Protein AF-A0A9D9DTU9-F1 (afdb_monomer)

Radius of gyration: 14.34 Å; C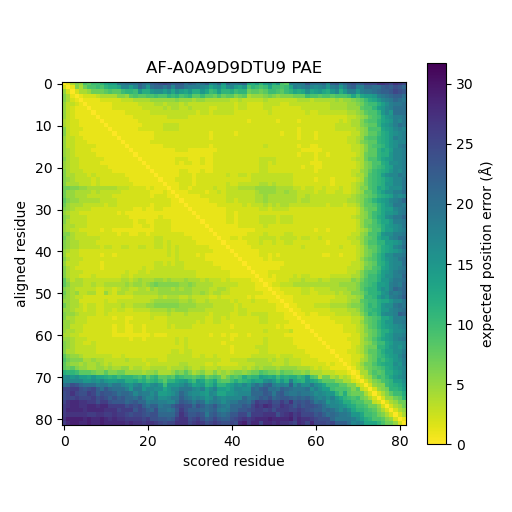α contacts (8 Å, |Δi|>4): 53; chains: 1; bounding box: 30×22×48 Å

Mean predicted aligned error: 6.29 Å

Organism: NCBI:txid2840905

Sequence (82 aa):
MKSEERQFLIESLCEDLVPMIMDKYGLSDKAAIKKLYTSSTFSKLEDPETGLYYQSPVYLFDMLKEEFDADIVDSSKESLKS

Structure (mmCIF, N/CA/C/O backbone):
data_AF-A0A9D9DTU9-F1
#
_entry.id   AF-A0A9D9DTU9-F1
#
loop_
_atom_site.group_PDB
_atom_site.id
_atom_site.type_symbol
_atom_site.label_atom_id
_atom_site.label_alt_id
_atom_site.label_comp_id
_atom_site.label_asym_id
_atom_site.label_entity_id
_atom_site.label_seq_id
_atom_site.pdbx_PDB_ins_code
_atom_site.Cartn_x
_atom_site.Cartn_y
_atom_site.Cartn_z
_atom_site.occupancy
_atom_site.B_iso_or_equiv
_atom_site.auth_seq_id
_atom_site.auth_comp_id
_atom_site.auth_asym_id
_atom_site.auth_atom_id
_atom_site.pdbx_PDB_model_num
ATOM 1 N N . MET A 1 1 ? 15.052 0.770 -16.274 1.00 61.47 1 MET A N 1
ATOM 2 C CA . MET A 1 1 ? 13.816 1.528 -16.002 1.00 61.47 1 MET A CA 1
ATOM 3 C C . MET A 1 1 ? 14.209 2.805 -15.286 1.00 61.47 1 MET A C 1
ATOM 5 O O . MET A 1 1 ? 15.095 2.741 -14.437 1.00 61.47 1 MET A O 1
ATOM 9 N N . LYS A 1 2 ? 13.659 3.958 -15.664 1.00 73.62 2 LYS A N 1
ATOM 10 C CA . LYS A 1 2 ? 13.926 5.210 -14.944 1.00 73.62 2 LYS A CA 1
ATOM 11 C C . LYS A 1 2 ? 13.190 5.189 -13.604 1.00 73.62 2 LYS A C 1
ATOM 13 O O . LYS A 1 2 ? 12.107 4.619 -13.508 1.00 73.62 2 LYS A O 1
ATOM 18 N N . SER A 1 3 ? 13.752 5.828 -12.580 1.00 78.88 3 SER A N 1
ATOM 19 C CA . SER A 1 3 ? 13.127 5.902 -11.251 1.00 78.88 3 SER A CA 1
ATOM 20 C C . SER A 1 3 ? 11.710 6.497 -11.288 1.00 78.88 3 SER A C 1
ATOM 22 O O . SER A 1 3 ? 10.864 6.083 -10.505 1.00 78.88 3 SER A O 1
ATOM 24 N N . GLU A 1 4 ? 11.442 7.405 -12.231 1.00 85.69 4 GLU A N 1
ATOM 25 C CA . GLU A 1 4 ? 10.132 8.039 -12.453 1.00 85.69 4 GLU A CA 1
ATOM 26 C C . GLU A 1 4 ? 9.074 7.060 -12.991 1.00 85.69 4 GLU A C 1
ATOM 28 O O . GLU A 1 4 ? 7.937 7.073 -12.536 1.00 85.69 4 GLU A O 1
ATOM 33 N N . GLU A 1 5 ? 9.448 6.158 -13.908 1.00 89.00 5 GLU A N 1
ATOM 34 C CA . GLU A 1 5 ? 8.534 5.140 -14.455 1.00 89.00 5 GLU A CA 1
ATOM 35 C C . GLU A 1 5 ? 8.099 4.155 -13.366 1.00 89.00 5 GLU A C 1
ATOM 37 O O . GLU A 1 5 ? 6.930 3.793 -13.277 1.00 89.00 5 GLU A O 1
ATOM 42 N N . ARG A 1 6 ? 9.034 3.759 -12.493 1.00 89.94 6 ARG A N 1
ATOM 43 C CA . ARG A 1 6 ? 8.726 2.912 -11.334 1.00 89.94 6 ARG A CA 1
ATOM 44 C C . ARG A 1 6 ? 7.751 3.607 -10.392 1.00 89.94 6 ARG A C 1
ATOM 46 O O . ARG A 1 6 ? 6.815 2.980 -9.917 1.00 89.94 6 ARG A O 1
ATOM 53 N N . GLN A 1 7 ? 8.005 4.882 -10.107 1.00 91.12 7 GLN A N 1
ATOM 54 C CA . GLN A 1 7 ? 7.183 5.654 -9.187 1.00 91.12 7 GLN A CA 1
ATOM 55 C C . GLN A 1 7 ? 5.743 5.755 -9.700 1.00 91.12 7 GLN A C 1
ATOM 57 O O . GLN A 1 7 ? 4.816 5.499 -8.942 1.00 91.12 7 GLN A O 1
ATOM 62 N N . PHE A 1 8 ? 5.573 5.994 -11.002 1.00 93.38 8 PHE A N 1
ATOM 63 C CA . PHE A 1 8 ? 4.266 5.977 -11.654 1.00 93.38 8 PHE A CA 1
ATOM 64 C C . PHE A 1 8 ? 3.553 4.621 -11.526 1.00 93.38 8 PHE A C 1
ATOM 66 O O . PHE A 1 8 ? 2.365 4.575 -11.220 1.00 93.38 8 PHE A O 1
ATOM 73 N N . LEU A 1 9 ? 4.267 3.505 -11.722 1.00 94.06 9 LEU A N 1
ATOM 74 C CA . LEU A 1 9 ? 3.684 2.166 -11.561 1.00 94.06 9 LEU A CA 1
ATOM 75 C C . LEU A 1 9 ? 3.234 1.911 -10.118 1.00 94.06 9 LEU A C 1
ATOM 77 O O . LEU A 1 9 ? 2.142 1.397 -9.900 1.00 94.06 9 LEU A O 1
ATOM 81 N N . ILE A 1 10 ? 4.052 2.295 -9.135 1.00 94.62 10 ILE A N 1
ATOM 82 C CA . ILE A 1 10 ? 3.705 2.163 -7.714 1.00 94.62 10 ILE A CA 1
ATOM 83 C C . ILE A 1 10 ? 2.487 3.030 -7.377 1.00 94.62 10 ILE A C 1
ATOM 85 O O . ILE A 1 10 ? 1.582 2.559 -6.698 1.00 94.62 10 ILE A O 1
ATOM 89 N N . GLU A 1 11 ? 2.429 4.268 -7.868 1.00 95.25 11 GLU A N 1
ATOM 90 C CA . GLU A 1 11 ? 1.288 5.167 -7.660 1.00 95.25 11 GLU A CA 1
ATOM 91 C C . GLU A 1 11 ? 0.001 4.602 -8.267 1.00 95.25 11 GLU A C 1
ATOM 93 O O . GLU A 1 11 ? -1.012 4.537 -7.573 1.00 95.25 11 GLU A O 1
ATOM 98 N N . SER A 1 12 ? 0.061 4.088 -9.499 1.00 95.81 12 SER A N 1
ATOM 99 C CA . SER A 1 12 ? -1.078 3.421 -10.140 1.00 95.81 12 SER A CA 1
ATOM 100 C C . SER A 1 12 ? -1.552 2.205 -9.341 1.00 95.81 12 SER A C 1
ATOM 102 O O . SER A 1 12 ? -2.752 1.998 -9.191 1.00 95.81 12 SER A O 1
ATOM 104 N N . LEU A 1 13 ? -0.629 1.413 -8.787 1.00 96.31 13 LEU A N 1
ATOM 105 C CA . LEU A 1 13 ? -0.983 0.285 -7.925 1.00 96.31 13 LEU A CA 1
ATOM 106 C C . LEU A 1 13 ? -1.632 0.756 -6.61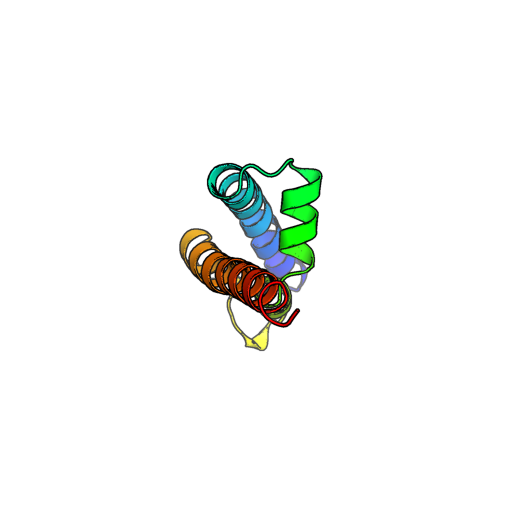9 1.00 96.31 13 LEU A C 1
ATOM 108 O O . LEU A 1 13 ? -2.598 0.151 -6.169 1.00 96.31 13 LEU A O 1
ATOM 112 N N . CYS A 1 14 ? -1.143 1.835 -6.009 1.00 96.00 14 CYS A N 1
ATOM 113 C CA . CYS A 1 14 ? -1.748 2.408 -4.806 1.00 96.00 14 CYS A CA 1
ATOM 114 C C . CYS A 1 14 ? -3.179 2.900 -5.052 1.00 96.00 14 CYS A C 1
ATOM 116 O O . CYS A 1 14 ? -4.045 2.670 -4.205 1.00 96.00 14 CYS A O 1
ATOM 118 N N . GLU A 1 15 ? -3.430 3.547 -6.193 1.00 96.44 15 GLU A N 1
ATOM 119 C CA . GLU A 1 15 ? -4.767 4.002 -6.594 1.00 96.44 15 GLU A CA 1
ATOM 120 C C . GLU A 1 15 ? -5.762 2.839 -6.709 1.00 96.44 15 GLU A C 1
ATOM 122 O O . GLU A 1 15 ? -6.914 2.986 -6.302 1.00 96.44 15 GLU A O 1
ATOM 127 N N . ASP A 1 16 ? -5.304 1.669 -7.161 1.00 96.94 16 ASP A N 1
ATOM 128 C CA . ASP A 1 16 ? -6.119 0.453 -7.233 1.00 96.94 16 ASP A CA 1
ATOM 129 C C . ASP A 1 16 ? -6.265 -0.250 -5.870 1.00 96.94 16 ASP A C 1
ATOM 131 O O . ASP A 1 16 ? -7.335 -0.762 -5.533 1.00 96.94 16 ASP A O 1
ATOM 135 N N . LEU A 1 17 ? -5.204 -0.286 -5.060 1.00 96.69 17 LEU A N 1
ATOM 136 C CA . LEU A 1 17 ? -5.168 -1.015 -3.787 1.00 96.69 17 LEU A CA 1
ATOM 137 C C . LEU A 1 17 ? -5.995 -0.344 -2.686 1.00 96.69 17 LEU A C 1
ATOM 139 O O . LEU A 1 17 ? -6.613 -1.038 -1.876 1.00 96.69 17 LEU A O 1
ATOM 143 N N . VAL A 1 18 ? -6.017 0.991 -2.623 1.00 96.88 18 VAL A N 1
ATOM 144 C CA . VAL A 1 18 ? -6.722 1.725 -1.558 1.00 96.88 18 VAL A CA 1
ATOM 145 C C . VAL A 1 18 ? -8.227 1.402 -1.536 1.00 96.88 18 VAL A C 1
ATOM 147 O O . VAL A 1 18 ? -8.704 1.007 -0.468 1.00 96.88 18 VAL A O 1
ATOM 150 N N . PRO A 1 19 ? -8.971 1.459 -2.661 1.00 97.31 19 PRO A N 1
ATOM 151 C CA . PRO A 1 19 ? -10.369 1.032 -2.705 1.00 97.31 19 PRO A CA 1
ATOM 152 C C . PRO A 1 19 ? -10.571 -0.431 -2.290 1.00 97.31 19 PRO A C 1
ATOM 154 O O . PRO A 1 19 ? -11.484 -0.724 -1.522 1.00 97.31 19 PRO A O 1
ATOM 157 N N . MET A 1 20 ? -9.688 -1.347 -2.710 1.00 96.56 20 MET A N 1
ATOM 158 C CA . MET A 1 20 ? -9.784 -2.766 -2.328 1.00 96.56 20 MET A CA 1
ATOM 159 C C . MET A 1 20 ? -9.655 -2.959 -0.810 1.00 96.56 20 MET A C 1
ATOM 161 O O . MET A 1 20 ? -10.391 -3.745 -0.208 1.00 96.56 20 MET A O 1
ATOM 165 N N . ILE A 1 21 ? -8.749 -2.214 -0.168 1.00 95.69 21 ILE A N 1
ATOM 166 C CA . ILE A 1 21 ? -8.577 -2.217 1.291 1.00 95.69 21 ILE A CA 1
ATOM 167 C C . ILE A 1 21 ? -9.819 -1.642 1.979 1.00 95.69 21 ILE A C 1
ATOM 169 O O . ILE A 1 21 ? -10.295 -2.216 2.962 1.00 95.69 21 ILE A O 1
ATOM 173 N N . MET A 1 22 ? -10.352 -0.526 1.477 1.00 96.31 22 MET A N 1
ATOM 174 C CA . MET A 1 22 ? -11.560 0.100 2.019 1.00 96.31 22 MET A CA 1
ATOM 175 C C . MET A 1 22 ? -12.751 -0.857 1.975 1.00 96.31 22 MET A C 1
ATOM 177 O O . MET A 1 22 ? -13.373 -1.092 3.011 1.00 96.31 22 MET A O 1
ATOM 181 N N . ASP A 1 23 ? -13.013 -1.462 0.818 1.00 95.94 23 ASP A N 1
ATOM 182 C CA . ASP A 1 23 ? -14.137 -2.376 0.610 1.00 95.94 23 ASP A CA 1
ATOM 183 C C . ASP A 1 23 ? -14.017 -3.637 1.472 1.00 95.94 23 ASP A C 1
ATOM 185 O O . ASP A 1 23 ? -15.005 -4.125 2.025 1.00 95.94 23 ASP A O 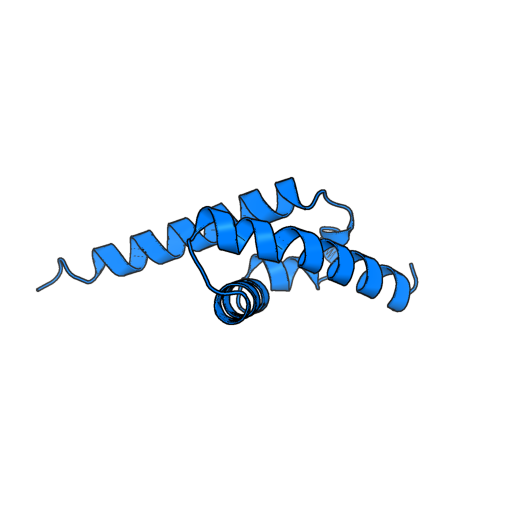1
ATOM 189 N N . LYS A 1 24 ? -12.799 -4.169 1.629 1.00 94.69 24 LYS A N 1
ATOM 190 C CA . LYS A 1 24 ? -12.565 -5.406 2.380 1.00 94.69 24 LYS A CA 1
ATOM 191 C C . LYS A 1 24 ? -12.639 -5.224 3.893 1.00 94.69 24 LYS A C 1
ATOM 193 O O . LYS A 1 24 ? -13.155 -6.111 4.577 1.00 94.69 24 LYS A O 1
ATOM 198 N N . TYR A 1 25 ? -12.097 -4.123 4.409 1.00 92.25 25 TYR A N 1
ATOM 199 C CA . TYR A 1 25 ? -11.915 -3.894 5.846 1.00 92.25 25 TYR A CA 1
ATOM 200 C C . TYR A 1 25 ? -12.836 -2.807 6.419 1.00 92.25 25 TYR A C 1
ATOM 202 O O . TYR A 1 25 ? -12.783 -2.533 7.617 1.00 92.25 25 TYR A O 1
ATOM 210 N N . GLY A 1 26 ? -13.683 -2.184 5.594 1.00 94.06 26 GLY A N 1
ATOM 211 C CA . GLY A 1 26 ? -14.595 -1.117 6.017 1.00 94.06 26 GLY A CA 1
ATOM 212 C C . GLY A 1 26 ? -13.868 0.139 6.507 1.00 94.06 26 GLY A C 1
ATOM 213 O O . GLY A 1 26 ? -14.346 0.819 7.416 1.00 94.06 26 GLY A O 1
ATOM 214 N N . LEU A 1 27 ? -12.682 0.421 5.960 1.00 93.44 27 LEU A N 1
ATOM 215 C CA . LEU A 1 27 ? -11.843 1.548 6.370 1.00 93.44 27 LEU A CA 1
ATOM 216 C C . LEU A 1 27 ? -12.210 2.827 5.609 1.00 93.44 27 LEU A C 1
ATOM 218 O O . LEU A 1 27 ? -12.616 2.784 4.453 1.00 93.44 27 LEU A O 1
ATOM 222 N N . SER A 1 28 ? -12.004 3.982 6.246 1.00 95.94 28 SER A N 1
ATOM 223 C CA . SER A 1 28 ? -12.002 5.268 5.530 1.00 95.94 28 SER A CA 1
ATOM 224 C C . SER A 1 28 ? -10.751 5.407 4.664 1.00 95.94 28 SER A C 1
ATOM 226 O O . SER A 1 28 ? -9.720 4.821 4.994 1.00 95.94 28 SER A O 1
ATOM 228 N N . ASP A 1 29 ? -10.787 6.262 3.643 1.00 92.50 29 ASP A N 1
ATOM 229 C CA . ASP A 1 29 ? -9.669 6.527 2.727 1.00 92.50 29 ASP A CA 1
ATOM 230 C C . ASP A 1 29 ? -8.361 6.784 3.486 1.00 92.50 29 ASP A C 1
ATOM 232 O O . ASP A 1 29 ? -7.344 6.140 3.247 1.00 92.50 29 ASP A O 1
ATOM 236 N N . LYS A 1 30 ? -8.395 7.674 4.489 1.00 95.38 30 LYS A N 1
ATOM 237 C CA . LYS A 1 30 ? -7.215 8.000 5.307 1.00 95.38 30 LYS A CA 1
ATOM 238 C C . LYS A 1 30 ? -6.688 6.794 6.080 1.00 95.38 30 LYS A C 1
ATOM 240 O O . LYS A 1 30 ? -5.477 6.658 6.242 1.00 95.38 30 LYS A O 1
ATOM 245 N N . ALA A 1 31 ? -7.581 5.949 6.591 1.00 94.12 31 ALA A N 1
ATOM 246 C CA . ALA A 1 31 ? -7.200 4.750 7.324 1.00 94.12 31 ALA A CA 1
ATOM 247 C C . ALA A 1 31 ? -6.644 3.669 6.385 1.00 94.12 31 ALA A C 1
ATOM 249 O O . ALA A 1 31 ? -5.641 3.050 6.730 1.00 94.12 31 ALA A O 1
ATOM 250 N N . ALA A 1 32 ? -7.235 3.492 5.202 1.00 96.12 32 ALA A N 1
ATOM 251 C CA . ALA A 1 32 ? -6.776 2.552 4.183 1.00 96.12 32 ALA A CA 1
ATOM 252 C C . ALA A 1 32 ? -5.398 2.941 3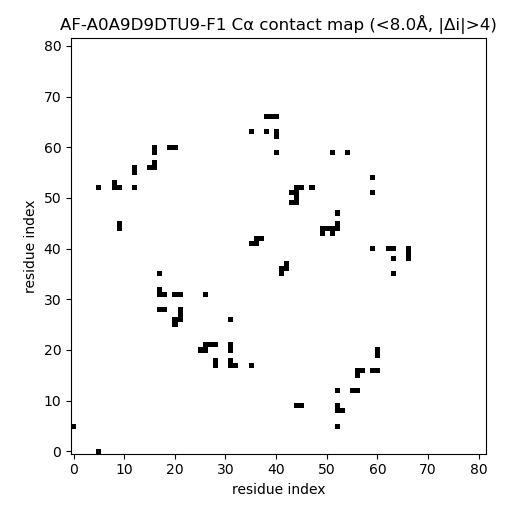.636 1.00 96.12 32 ALA A C 1
ATOM 254 O O . ALA A 1 32 ? -4.487 2.119 3.651 1.00 96.12 32 ALA A O 1
ATOM 255 N N . ILE A 1 33 ? -5.215 4.216 3.275 1.00 95.81 33 ILE A N 1
ATOM 256 C CA . ILE A 1 33 ? -3.921 4.796 2.895 1.00 95.81 33 ILE A CA 1
ATOM 257 C C . ILE A 1 33 ? -2.905 4.537 4.004 1.00 95.81 33 ILE A C 1
ATOM 259 O O . ILE A 1 33 ? -1.878 3.910 3.770 1.00 95.81 33 ILE A O 1
ATOM 263 N N . LYS A 1 34 ? -3.203 4.955 5.240 1.00 95.62 34 LYS A N 1
ATOM 264 C CA . LYS A 1 34 ? -2.278 4.757 6.359 1.00 95.62 34 LYS A CA 1
ATOM 265 C C . LYS A 1 34 ? -1.891 3.286 6.508 1.00 95.62 34 LYS A C 1
ATOM 267 O O . LYS A 1 34 ? -0.707 3.006 6.633 1.00 95.62 34 LYS A O 1
ATOM 272 N N . LYS A 1 35 ? -2.862 2.368 6.475 1.00 93.88 35 LYS A N 1
ATOM 273 C CA . LYS A 1 35 ? -2.619 0.929 6.628 1.00 93.88 35 LYS A CA 1
ATOM 274 C C . LYS A 1 35 ? -1.757 0.379 5.481 1.00 93.88 35 LYS A C 1
ATOM 276 O O . LYS A 1 35 ? -0.821 -0.361 5.766 1.00 93.88 35 LYS A O 1
ATOM 281 N N . LEU A 1 36 ? -2.003 0.800 4.235 1.00 95.62 36 LEU A N 1
ATOM 282 C CA . LEU A 1 36 ? -1.189 0.450 3.065 1.00 95.62 36 LEU A CA 1
ATOM 283 C C . LEU A 1 36 ? 0.268 0.899 3.235 1.00 95.62 36 LEU A C 1
ATOM 285 O O . LEU A 1 36 ? 1.165 0.063 3.197 1.00 95.62 36 LEU A O 1
ATOM 289 N N . TYR A 1 37 ? 0.511 2.185 3.499 1.00 94.94 37 TYR A N 1
ATOM 290 C CA . TYR A 1 37 ? 1.871 2.734 3.624 1.00 94.94 37 TYR A CA 1
ATOM 291 C C . TYR A 1 37 ? 2.643 2.200 4.840 1.00 94.94 37 TYR A C 1
ATOM 293 O O . TYR A 1 37 ? 3.869 2.239 4.855 1.00 94.94 37 TYR A O 1
ATOM 301 N N . THR A 1 38 ? 1.951 1.695 5.866 1.00 94.25 38 THR A N 1
ATOM 302 C CA . THR A 1 38 ? 2.590 1.039 7.021 1.00 94.25 38 THR A CA 1
ATOM 303 C C . THR A 1 38 ? 2.818 -0.461 6.835 1.00 94.25 38 THR A C 1
ATOM 305 O O . THR A 1 38 ? 3.335 -1.097 7.749 1.00 94.25 38 THR A O 1
ATOM 308 N N . SER A 1 39 ? 2.401 -1.036 5.706 1.00 94.19 39 SER A N 1
ATOM 309 C CA . SER A 1 39 ? 2.503 -2.475 5.471 1.00 94.19 39 SER A CA 1
ATOM 310 C C . SER A 1 39 ? 3.907 -2.899 5.040 1.00 94.19 39 SER A C 1
ATOM 312 O O . SER A 1 39 ? 4.599 -2.204 4.289 1.00 94.19 39 SER A O 1
ATOM 314 N N . SER A 1 40 ? 4.307 -4.096 5.456 1.00 93.88 40 SER A N 1
ATOM 315 C CA . SER A 1 40 ? 5.527 -4.755 4.997 1.00 93.88 40 SER A CA 1
ATOM 316 C C . SER A 1 40 ? 5.488 -5.022 3.492 1.00 93.88 40 SER A C 1
ATOM 318 O O . SER A 1 40 ? 6.511 -4.938 2.809 1.00 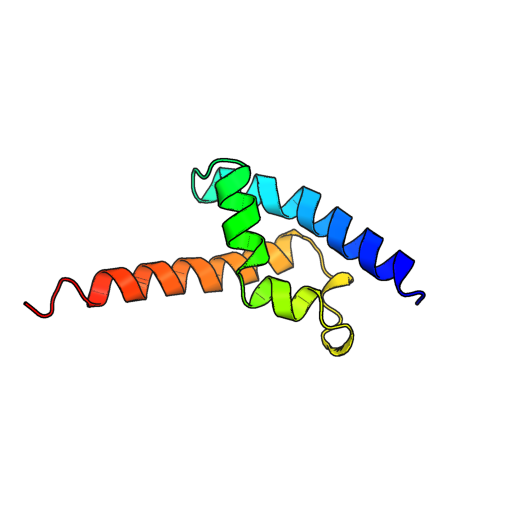93.88 40 SER A O 1
ATOM 320 N N . THR A 1 41 ? 4.301 -5.318 2.960 1.00 94.00 41 THR A N 1
ATOM 321 C CA . THR A 1 41 ? 4.080 -5.544 1.532 1.00 94.00 41 THR A CA 1
ATOM 322 C C . THR A 1 41 ? 4.362 -4.280 0.724 1.00 94.00 41 THR A C 1
ATOM 324 O O . THR A 1 41 ? 5.021 -4.363 -0.310 1.00 94.00 41 THR A O 1
ATOM 327 N N . PHE A 1 42 ? 3.970 -3.103 1.221 1.00 94.69 42 PHE A N 1
ATOM 328 C CA . PHE A 1 42 ? 4.306 -1.828 0.587 1.00 94.69 42 PHE A CA 1
ATOM 329 C C . PHE A 1 42 ? 5.810 -1.532 0.639 1.00 94.69 42 PHE A C 1
ATOM 331 O O . PHE A 1 42 ? 6.388 -1.156 -0.376 1.00 94.69 42 PHE A O 1
ATOM 338 N N . SER A 1 43 ? 6.489 -1.806 1.759 1.00 94.81 43 SER A N 1
ATOM 339 C CA . SER A 1 43 ? 7.955 -1.666 1.816 1.00 94.81 43 SER A CA 1
ATOM 340 C C . SER A 1 43 ? 8.671 -2.548 0.784 1.00 94.81 43 SER A C 1
ATOM 342 O O . SER A 1 43 ? 9.669 -2.132 0.200 1.00 94.81 43 SER A O 1
ATOM 344 N N . LYS A 1 44 ? 8.152 -3.755 0.515 1.00 94.19 44 LYS A N 1
ATOM 345 C CA . LYS A 1 44 ? 8.666 -4.625 -0.556 1.00 94.19 44 LYS A CA 1
ATOM 346 C C . LYS A 1 44 ? 8.324 -4.088 -1.946 1.00 94.19 44 LYS A C 1
ATOM 348 O O . LYS A 1 44 ? 9.127 -4.250 -2.855 1.00 94.19 44 LYS A O 1
ATOM 353 N N . LEU A 1 45 ? 7.157 -3.467 -2.123 1.00 93.56 45 LEU A N 1
ATOM 354 C CA . LEU A 1 45 ? 6.750 -2.844 -3.385 1.00 93.56 45 LEU A CA 1
ATOM 355 C C . LEU A 1 45 ? 7.685 -1.689 -3.785 1.00 93.56 45 LEU A C 1
ATOM 357 O O . LEU A 1 45 ? 8.003 -1.541 -4.965 1.00 93.56 45 LEU A O 1
ATOM 361 N N . GLU A 1 46 ? 8.155 -0.904 -2.813 1.00 92.31 46 GLU A N 1
ATOM 362 C CA . GLU A 1 46 ? 9.119 0.183 -3.041 1.00 92.31 46 GLU A CA 1
ATOM 363 C C . GLU A 1 46 ? 10.542 -0.315 -3.355 1.00 92.31 46 GLU A C 1
ATOM 365 O O . GLU A 1 46 ? 11.324 0.396 -4.002 1.00 92.31 46 GLU A O 1
ATOM 370 N N . ASP A 1 47 ? 10.877 -1.538 -2.938 1.00 93.00 47 ASP 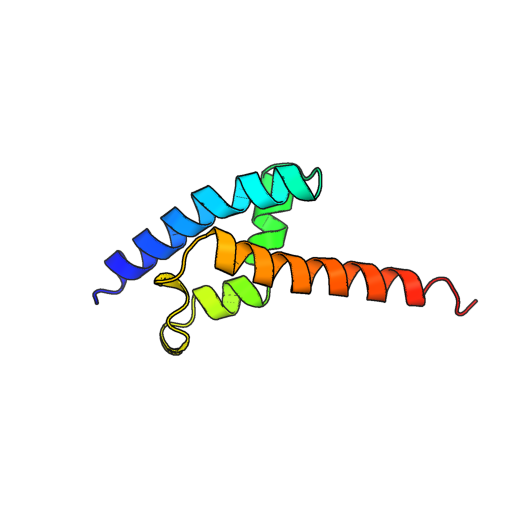A N 1
ATOM 371 C CA . ASP A 1 47 ? 12.174 -2.158 -3.187 1.00 93.00 47 ASP A CA 1
ATOM 372 C C . ASP A 1 47 ? 12.282 -2.645 -4.650 1.00 93.00 47 ASP A C 1
ATOM 374 O O . ASP A 1 47 ? 11.572 -3.570 -5.062 1.00 93.00 47 ASP A O 1
ATOM 378 N N . PRO A 1 48 ? 13.175 -2.049 -5.468 1.00 88.69 48 PRO A N 1
ATOM 379 C CA . PRO A 1 48 ? 13.313 -2.415 -6.872 1.00 88.69 48 PRO A CA 1
ATOM 380 C C . PRO A 1 48 ? 13.759 -3.869 -7.089 1.00 88.69 48 PRO A C 1
ATOM 382 O O . PRO A 1 48 ? 13.452 -4.424 -8.148 1.00 88.69 48 PRO A O 1
ATOM 385 N N . GLU A 1 49 ? 14.442 -4.480 -6.116 1.00 91.94 49 GLU A N 1
ATOM 386 C CA . GLU A 1 49 ? 14.981 -5.842 -6.206 1.00 91.94 49 GLU A CA 1
ATOM 387 C C . GLU A 1 49 ? 13.875 -6.907 -6.143 1.00 91.94 49 GLU A C 1
ATOM 389 O O . GLU A 1 49 ? 14.055 -8.023 -6.629 1.00 91.94 49 GLU A O 1
ATOM 394 N N . THR A 1 50 ? 12.705 -6.574 -5.584 1.00 91.38 50 THR A N 1
ATOM 395 C CA . THR A 1 50 ? 11.585 -7.520 -5.453 1.00 91.38 50 THR A CA 1
ATOM 396 C C . THR A 1 50 ? 10.803 -7.697 -6.754 1.00 91.38 50 THR A C 1
ATOM 398 O O . THR A 1 50 ? 10.121 -8.705 -6.933 1.00 91.38 50 THR A O 1
ATOM 401 N N . GLY A 1 51 ? 10.860 -6.710 -7.655 1.00 90.25 51 GLY A N 1
ATOM 402 C CA . GLY A 1 51 ? 10.094 -6.701 -8.904 1.00 90.25 51 GLY A CA 1
ATOM 403 C C . GLY A 1 51 ? 8.571 -6.622 -8.725 1.00 90.25 51 GLY A C 1
ATOM 404 O O . GLY A 1 51 ? 7.834 -6.841 -9.687 1.00 90.25 51 GLY A O 1
ATOM 405 N N . LEU A 1 52 ? 8.076 -6.319 -7.520 1.00 92.62 52 LEU A N 1
ATOM 406 C CA . LEU A 1 52 ? 6.642 -6.348 -7.204 1.00 92.62 52 LEU A CA 1
ATOM 407 C C . LEU A 1 52 ? 5.816 -5.295 -7.954 1.00 92.62 52 LEU A C 1
ATOM 409 O O . LEU A 1 52 ? 4.643 -5.521 -8.227 1.00 92.62 52 LEU A O 1
ATOM 413 N N . TYR A 1 53 ? 6.434 -4.191 -8.367 1.00 90.88 53 TYR A N 1
ATOM 414 C CA . TYR A 1 53 ? 5.806 -3.130 -9.165 1.00 90.88 53 TYR A CA 1
ATOM 415 C C . TYR A 1 53 ? 5.413 -3.566 -10.593 1.00 90.88 53 TYR A C 1
ATOM 417 O O . TYR A 1 53 ? 4.751 -2.809 -11.297 1.00 90.88 53 TYR A O 1
ATOM 425 N N . TYR A 1 54 ? 5.796 -4.772 -11.033 1.00 90.62 54 TYR A N 1
ATOM 426 C CA . TYR A 1 54 ? 5.311 -5.385 -12.279 1.00 90.62 54 TYR A CA 1
ATOM 427 C C . TYR A 1 54 ? 4.093 -6.299 -12.086 1.00 90.62 54 TYR A C 1
ATOM 429 O O . TYR A 1 54 ? 3.555 -6.817 -13.066 1.00 90.62 54 TYR A O 1
ATOM 437 N N . GLN A 1 55 ? 3.689 -6.558 -10.842 1.00 94.25 55 GLN A N 1
ATOM 438 C CA . GLN A 1 55 ? 2.597 -7.476 -10.539 1.00 94.25 55 GLN A CA 1
ATOM 439 C C . GLN A 1 55 ? 1.232 -6.798 -10.648 1.00 94.25 55 GLN A C 1
ATOM 441 O O . GLN A 1 55 ? 1.107 -5.576 -10.635 1.00 94.25 55 GLN A O 1
ATOM 446 N N . SER A 1 56 ? 0.188 -7.620 -10.747 1.00 94.75 56 SER A N 1
ATOM 447 C CA . SER A 1 56 ? -1.194 -7.142 -10.711 1.00 94.75 56 SER A CA 1
ATOM 448 C C . SER A 1 56 ? -1.551 -6.594 -9.319 1.00 94.75 56 SER A C 1
ATOM 450 O O . SER A 1 56 ? -1.138 -7.192 -8.318 1.00 94.75 56 SER A O 1
ATOM 452 N N . PRO A 1 57 ? -2.388 -5.541 -9.225 1.00 94.00 57 PRO A N 1
ATOM 453 C CA . PRO A 1 57 ? -2.892 -5.047 -7.943 1.00 94.00 57 PRO A CA 1
ATOM 454 C C . PRO A 1 57 ? -3.622 -6.133 -7.142 1.00 94.00 57 PRO A C 1
ATOM 456 O O . PRO A 1 57 ? -3.506 -6.161 -5.925 1.00 94.00 57 PRO A O 1
ATOM 459 N N . VAL A 1 58 ? -4.288 -7.092 -7.801 1.00 94.81 58 VAL A N 1
ATOM 460 C CA . VAL A 1 58 ? -4.962 -8.215 -7.120 1.00 94.81 58 VAL A CA 1
ATOM 461 C C . VAL A 1 58 ? -3.961 -9.109 -6.382 1.00 94.81 58 VAL A C 1
ATOM 463 O O . VAL A 1 58 ? -4.194 -9.479 -5.238 1.00 94.81 58 VAL A O 1
ATOM 466 N N . TYR A 1 59 ? -2.819 -9.411 -7.005 1.00 95.31 59 TYR A N 1
ATOM 467 C CA . TYR A 1 59 ? -1.773 -10.224 -6.377 1.00 95.31 59 TYR A CA 1
ATOM 468 C C . TYR A 1 59 ? -1.164 -9.514 -5.160 1.00 95.31 59 TYR A C 1
ATOM 470 O O . TYR A 1 59 ? -0.983 -10.120 -4.105 1.00 95.31 59 TYR A O 1
ATOM 478 N N . LEU A 1 60 ? -0.890 -8.212 -5.281 1.00 95.12 60 LEU A N 1
ATOM 479 C CA . LEU A 1 60 ? -0.400 -7.409 -4.157 1.00 95.12 60 LEU A CA 1
ATOM 480 C C . LEU A 1 60 ? -1.439 -7.296 -3.043 1.00 95.12 60 LEU A C 1
ATOM 482 O O . LEU A 1 60 ? -1.083 -7.319 -1.867 1.00 95.12 60 LEU A O 1
ATOM 486 N N . PHE A 1 61 ? -2.716 -7.205 -3.404 1.00 96.12 61 PHE A N 1
ATOM 487 C CA . PHE A 1 61 ? -3.806 -7.167 -2.445 1.00 96.12 61 PHE A CA 1
ATOM 488 C C . PHE A 1 61 ? -3.931 -8.474 -1.659 1.00 96.12 61 PHE A C 1
ATOM 490 O O . PHE A 1 61 ? -4.118 -8.431 -0.445 1.00 96.12 61 PHE A O 1
ATOM 497 N N . ASP A 1 62 ? -3.770 -9.628 -2.308 1.00 95.50 62 ASP A N 1
ATOM 498 C CA . ASP A 1 62 ? -3.768 -10.920 -1.618 1.00 95.50 62 ASP A CA 1
ATOM 499 C C . ASP A 1 62 ? -2.617 -11.010 -0.600 1.00 95.50 62 ASP A C 1
ATOM 501 O O . ASP A 1 62 ? -2.841 -11.424 0.537 1.00 95.50 62 ASP A O 1
ATOM 505 N N . MET A 1 63 ?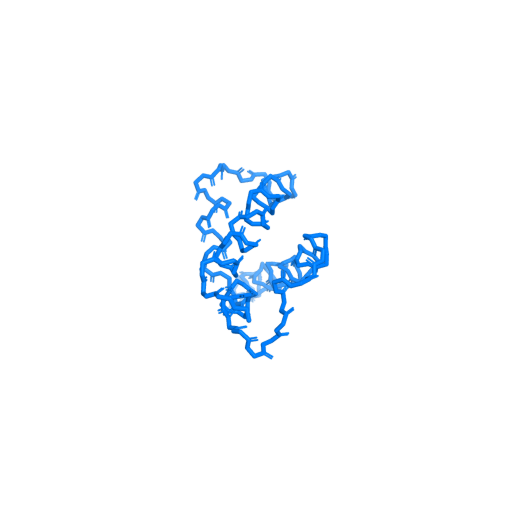 -1.419 -10.521 -0.947 1.00 94.50 63 MET A N 1
ATOM 506 C CA . MET A 1 63 ? -0.294 -10.429 -0.003 1.00 94.50 63 MET A CA 1
ATOM 507 C C . MET A 1 63 ? -0.582 -9.478 1.171 1.00 94.50 63 MET A C 1
ATOM 509 O O . MET A 1 63 ? -0.319 -9.816 2.326 1.00 94.50 63 MET A O 1
ATOM 513 N N . LEU A 1 64 ? -1.150 -8.300 0.891 1.00 94.50 64 LEU A N 1
ATOM 514 C CA . LEU A 1 64 ? -1.560 -7.332 1.917 1.00 94.50 64 LEU A CA 1
ATOM 515 C C . LEU A 1 64 ? -2.600 -7.926 2.865 1.00 94.50 64 LEU A C 1
ATOM 517 O O . LEU A 1 64 ? -2.551 -7.698 4.072 1.00 94.50 64 LEU A O 1
ATOM 521 N N . LYS A 1 65 ? -3.538 -8.700 2.325 1.00 93.81 65 LYS A N 1
ATOM 522 C CA . LYS A 1 65 ? -4.582 -9.354 3.099 1.00 93.81 65 LYS A CA 1
ATOM 523 C C . LYS A 1 65 ? -4.004 -10.400 4.047 1.00 93.81 65 LYS A C 1
ATOM 525 O O . LYS A 1 65 ? -4.403 -10.431 5.206 1.00 93.81 65 LYS A O 1
ATOM 530 N N . GLU A 1 66 ? -3.065 -11.227 3.588 1.00 93.31 66 GLU A N 1
ATOM 531 C CA . GLU A 1 66 ? -2.380 -12.195 4.457 1.00 93.31 66 GLU A CA 1
ATOM 532 C C . GLU A 1 66 ? -1.670 -11.503 5.626 1.00 93.31 66 GLU A C 1
ATOM 534 O O . GLU A 1 66 ? -1.767 -11.958 6.766 1.00 93.31 66 GLU A O 1
ATOM 539 N N . GLU A 1 67 ? -1.010 -10.375 5.360 1.00 92.12 67 GLU A N 1
ATOM 540 C CA . GLU A 1 67 ? -0.367 -9.554 6.385 1.00 92.12 67 GLU A CA 1
ATOM 541 C C . GLU A 1 67 ? -1.387 -8.980 7.383 1.00 92.12 67 GLU A C 1
ATOM 543 O O . GLU A 1 67 ? -1.225 -9.109 8.597 1.00 92.12 67 GLU A O 1
ATOM 548 N N . PHE A 1 68 ? -2.470 -8.375 6.893 1.00 90.06 68 PHE A N 1
ATOM 549 C CA . PHE A 1 68 ? -3.456 -7.711 7.750 1.00 90.06 68 PHE A CA 1
ATOM 550 C C . PHE A 1 68 ? -4.281 -8.701 8.567 1.00 90.06 68 PHE A C 1
ATOM 552 O O . PHE A 1 68 ? -4.585 -8.438 9.731 1.00 90.06 68 PHE A O 1
ATOM 559 N N . ASP A 1 69 ? -4.635 -9.841 7.982 1.00 88.94 69 ASP A N 1
ATOM 560 C CA . ASP A 1 69 ? -5.370 -10.888 8.680 1.00 88.94 69 ASP A CA 1
ATOM 561 C C . ASP A 1 69 ? -4.479 -11.531 9.764 1.00 88.94 69 ASP A C 1
ATOM 563 O O . ASP A 1 69 ? -4.975 -11.868 10.842 1.00 88.94 69 ASP A O 1
ATOM 567 N N . ALA A 1 70 ? -3.159 -11.626 9.547 1.00 85.31 70 ALA A N 1
ATOM 568 C CA . ALA A 1 70 ? -2.209 -12.078 10.566 1.00 85.31 70 ALA A CA 1
ATOM 569 C C . ALA A 1 70 ? -2.090 -11.096 11.751 1.00 85.31 70 ALA A C 1
ATOM 571 O O . ALA A 1 70 ? -2.137 -11.540 12.902 1.00 85.31 70 ALA A O 1
ATOM 572 N N . ASP A 1 71 ? -2.028 -9.782 11.494 1.00 74.88 71 ASP A N 1
ATOM 573 C CA . ASP A 1 71 ? -2.023 -8.735 12.536 1.00 74.88 71 ASP A CA 1
ATOM 574 C C . ASP A 1 71 ? -3.265 -8.811 13.453 1.00 74.88 71 ASP A C 1
ATOM 576 O O . ASP A 1 71 ? -3.196 -8.600 14.671 1.00 74.88 71 ASP A O 1
ATOM 580 N N . 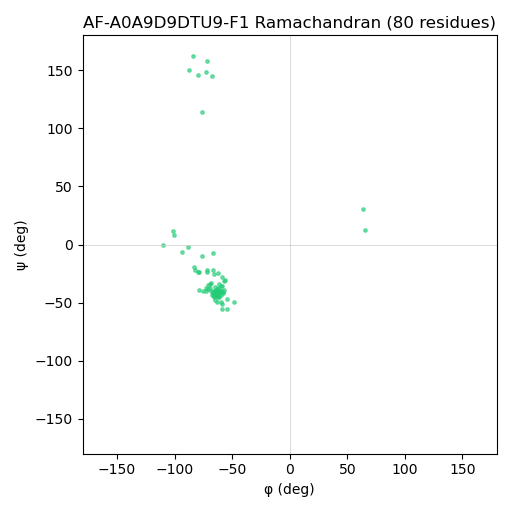ILE A 1 72 ? -4.436 -9.111 12.876 1.00 63.88 72 ILE A N 1
ATOM 581 C CA . ILE A 1 72 ? -5.709 -9.209 13.613 1.00 63.88 72 ILE A CA 1
ATOM 582 C C . ILE A 1 72 ? -5.718 -10.431 14.543 1.00 63.88 72 ILE A C 1
ATOM 584 O O . ILE A 1 72 ? -6.255 -10.377 15.659 1.00 63.88 72 ILE A O 1
ATOM 588 N N . VAL A 1 73 ? -5.121 -11.542 14.105 1.00 61.09 73 VAL A N 1
ATOM 589 C CA . VAL A 1 73 ? -5.056 -12.779 14.894 1.00 61.09 73 VAL A CA 1
ATOM 590 C C . VAL A 1 73 ? -4.129 -12.619 16.100 1.00 61.09 73 VAL A C 1
ATOM 592 O O . VAL A 1 73 ? -4.429 -13.173 17.160 1.00 61.09 73 VAL A O 1
ATOM 595 N N . ASP A 1 74 ? -3.054 -11.84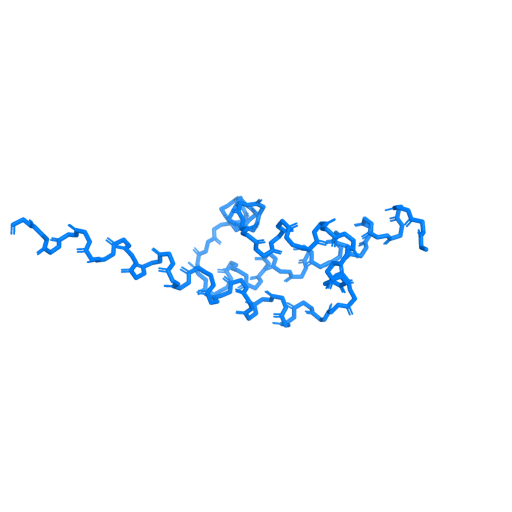1 15.981 1.00 55.59 74 ASP A N 1
ATOM 596 C CA . ASP A 1 74 ? -2.140 -11.566 17.097 1.00 55.59 74 ASP A CA 1
ATOM 597 C C . ASP A 1 74 ? -2.820 -10.726 18.194 1.00 55.59 74 ASP A C 1
ATOM 599 O O . ASP A 1 74 ? -2.834 -11.105 19.367 1.00 55.59 74 ASP A O 1
ATOM 603 N N . SER A 1 75 ? -3.565 -9.689 17.791 1.00 54.09 75 SER A N 1
ATOM 604 C CA . SER A 1 75 ? -4.341 -8.827 18.702 1.00 54.09 75 SER A CA 1
ATOM 605 C C . SER A 1 75 ? -5.395 -9.594 19.525 1.00 54.09 75 SER A C 1
ATOM 607 O O . SER A 1 75 ? -5.738 -9.206 20.643 1.00 54.09 75 SER A O 1
ATOM 609 N N . SER A 1 76 ? -5.912 -10.707 18.992 1.00 54.81 76 SER A N 1
ATOM 610 C CA . SER A 1 76 ? -6.923 -11.542 19.658 1.00 54.81 76 SER A CA 1
ATOM 611 C C . SER A 1 76 ? -6.330 -12.543 20.661 1.00 54.81 76 SER A C 1
ATOM 613 O O . SER A 1 76 ? -7.047 -13.027 21.539 1.00 54.81 76 SER A O 1
ATOM 615 N N . LYS A 1 77 ? -5.032 -12.863 20.573 1.00 49.78 77 LYS A N 1
ATOM 616 C CA . LYS A 1 77 ? -4.372 -13.809 21.492 1.00 49.78 77 LYS A CA 1
ATOM 617 C C . LYS A 1 77 ? -3.948 -13.166 22.811 1.00 49.78 77 LYS A C 1
ATOM 619 O O . LYS A 1 77 ? -3.831 -13.872 23.812 1.00 49.78 77 LYS A O 1
ATOM 624 N N . GLU A 1 78 ? -3.783 -11.847 22.849 1.00 48.84 78 GLU A N 1
ATOM 625 C CA . GLU A 1 78 ? -3.329 -11.136 24.051 1.00 48.84 78 GLU A CA 1
ATOM 626 C C . GLU A 1 78 ? -4.448 -10.899 25.086 1.00 48.84 78 GLU A C 1
ATOM 628 O O . GLU A 1 78 ? -4.176 -10.845 26.283 1.00 48.84 78 GLU A O 1
ATOM 633 N N . SER A 1 79 ? -5.723 -10.881 24.669 1.00 47.62 79 SER A N 1
ATOM 634 C CA . SER A 1 79 ? -6.876 -10.754 25.588 1.00 47.62 79 SER A CA 1
ATOM 635 C C . SER A 1 79 ? -7.229 -12.030 26.369 1.00 47.62 79 SER A C 1
ATOM 637 O O . SER A 1 79 ? -8.040 -11.970 27.288 1.00 47.62 79 SER A O 1
ATOM 639 N N . LEU A 1 80 ? -6.640 -13.185 26.041 1.00 49.97 80 LEU A N 1
ATOM 640 C CA . LEU A 1 80 ? -6.919 -14.463 26.721 1.00 49.97 80 LEU A CA 1
ATOM 641 C C . LEU A 1 80 ? -5.857 -14.850 27.762 1.00 49.97 80 LEU A C 1
ATOM 643 O O . LEU A 1 80 ? -5.888 -15.964 28.281 1.00 49.97 80 LEU A O 1
ATOM 647 N N . LYS A 1 81 ? -4.911 -13.953 28.068 1.00 48.00 81 LYS A N 1
ATOM 648 C CA . LYS A 1 81 ? -3.843 -14.205 29.047 1.00 48.00 81 LYS A CA 1
ATOM 649 C C . LYS A 1 81 ? -4.079 -13.563 30.422 1.00 48.00 81 LYS A C 1
ATOM 651 O O . LYS A 1 81 ? -3.143 -13.532 31.220 1.00 48.00 81 LYS A O 1
ATOM 656 N N . SER A 1 82 ? -5.292 -13.063 30.690 1.00 43.22 82 SER A N 1
ATOM 657 C CA . SER A 1 82 ? -5.692 -12.553 32.013 1.00 43.22 82 SER A CA 1
ATOM 658 C C . SER A 1 82 ? -6.325 -13.622 32.892 1.00 43.22 82 SER A C 1
ATOM 660 O O . SER A 1 82 ? -6.996 -14.526 32.352 1.00 43.22 82 SER A O 1
#

Foldseek 3Di:
DDPVVLVVLLVVLLVVQLVVQCVVVVDDSVRSSVLCCPDPLSVLSNDVVNVCSVDDSVVSNVVSCVRVVVVVVVVVVVVPPD

pLDDT: mean 87.17, std 14.83, range [43.22, 97.31]

Solvent-accessible surface area (backbone atoms only — not comparable to full-atom values): 4744 Å² total; per-residue (Å²): 132,59,74,66,62,54,50,52,42,45,51,56,38,46,68,56,38,38,57,56,44,19,71,74,69,74,40,53,72,72,55,23,46,52,52,47,73,71,31,72,60,44,58,43,44,72,35,77,88,67,54,47,61,78,56,56,52,67,61,54,45,54,54,43,47,56,53,54,54,50,56,54,54,55,66,61,59,65,76,71,76,119

Secondary structure (DSSP, 8-state):
--HHHHHHHHHHHHHHHHHHHHHHHT--HHHHHHHHHTSHHHHHHH-GGG-GGGS-HHHHHHHHHHHHHHHHHHHHHGGG--